Protein AF-A0ABD5WK29-F1 (afdb_monomer_lite)

Radius of gyration: 13.13 Å; chains: 1; bounding box: 28×24×34 Å

Foldseek 3Di:
DDKDKDQQCPPFLSQKMWMWDADPVGDIEIEIEFDFPNRDVVVVDDPRYDHQAYEYAAQDCRRCVCVVVNDDPVRYYDYDPRNVVNVPVVDDD

InterPro domains:
  IPR001279 Metallo-beta-lactamase [PF00753] (26-69)
  IPR036866 Ribonuclease Z/Hydroxyacylglutathione hydrolase-like [G3DSA:3.60.15.10] (3-93)
  IPR036866 Ribonuclease Z/Hydroxyacylglutathione hydrolase-like [SSF56281] (16-91)

Structure (mmCIF, N/CA/C/O backbone):
data_AF-A0ABD5WK29-F1
#
_entry.id   AF-A0ABD5WK29-F1
#
loop_
_atom_site.group_PDB
_atom_site.id
_atom_site.type_symbol
_atom_site.label_atom_id
_atom_site.label_alt_id
_atom_site.label_comp_id
_atom_site.label_asym_id
_atom_site.label_entity_id
_atom_site.label_seq_id
_atom_site.pdbx_PDB_ins_code
_atom_site.Cartn_x
_atom_site.Cartn_y
_atom_site.Cartn_z
_atom_site.occupancy
_atom_site.B_iso_or_equiv
_atom_site.auth_seq_id
_atom_site.auth_comp_id
_atom_site.auth_asym_id
_atom_site.auth_atom_id
_atom_site.pdbx_PDB_model_num
ATOM 1 N N . MET A 1 1 ? -6.409 14.266 14.591 1.00 86.00 1 MET A N 1
ATOM 2 C CA . MET A 1 1 ? -5.798 13.579 13.445 1.00 86.00 1 MET A CA 1
ATOM 3 C C . MET A 1 1 ? -4.413 13.172 13.862 1.00 86.00 1 MET A C 1
ATOM 5 O O . MET A 1 1 ? -3.621 14.036 14.228 1.00 86.00 1 MET A O 1
ATOM 9 N N . ASP A 1 2 ? -4.164 11.878 13.841 1.00 95.81 2 ASP A N 1
ATOM 10 C CA . ASP A 1 2 ? -2.870 11.279 14.121 1.00 95.81 2 ASP A CA 1
ATOM 11 C C . ASP A 1 2 ? -2.527 10.263 13.029 1.00 95.81 2 ASP A C 1
ATOM 13 O O . ASP A 1 2 ? -3.376 9.890 12.213 1.00 95.81 2 ASP A O 1
ATOM 17 N N . VAL A 1 3 ? -1.245 9.912 12.957 1.00 96.88 3 VAL A N 1
ATOM 18 C CA . VAL A 1 3 ? -0.709 9.021 11.930 1.00 96.88 3 VAL A CA 1
ATOM 19 C C . VAL A 1 3 ? 0.090 7.927 12.611 1.00 96.88 3 VAL A C 1
ATOM 21 O O . VAL A 1 3 ? 0.980 8.221 13.413 1.00 96.88 3 VAL A O 1
ATOM 24 N N . SER A 1 4 ? -0.200 6.680 12.260 1.00 97.69 4 SER A N 1
ATOM 25 C CA . SER A 1 4 ? 0.594 5.521 12.656 1.00 97.69 4 SER A CA 1
ATOM 26 C C . SER A 1 4 ? 1.186 4.829 11.428 1.00 97.69 4 SER A C 1
ATOM 28 O O . SER A 1 4 ? 0.721 5.014 10.300 1.00 97.69 4 SER A O 1
ATOM 30 N N . TYR A 1 5 ? 2.262 4.071 11.640 1.00 97.06 5 TYR A N 1
ATOM 31 C CA . TYR A 1 5 ? 2.920 3.306 10.588 1.00 97.06 5 TYR A CA 1
ATOM 32 C C . TYR A 1 5 ? 3.199 1.879 11.052 1.00 97.06 5 TYR A C 1
ATOM 34 O O . TYR A 1 5 ? 3.420 1.624 12.237 1.00 97.06 5 TYR A O 1
ATOM 42 N N . GLN A 1 6 ? 3.218 0.960 10.094 1.00 97.06 6 GLN A N 1
ATOM 43 C CA . GLN A 1 6 ? 3.581 -0.435 10.285 1.00 97.06 6 GLN A CA 1
ATOM 44 C C . GLN A 1 6 ? 4.413 -0.894 9.092 1.00 97.06 6 GLN A C 1
ATOM 46 O O . GLN A 1 6 ? 3.975 -0.773 7.950 1.00 97.06 6 GLN A O 1
ATOM 51 N N . ASN A 1 7 ? 5.596 -1.452 9.339 1.00 97.12 7 ASN A N 1
ATOM 52 C CA . ASN A 1 7 ? 6.363 -2.092 8.274 1.00 97.12 7 ASN A CA 1
ATOM 53 C C . ASN A 1 7 ? 5.601 -3.333 7.794 1.00 97.12 7 ASN A C 1
ATOM 55 O O . ASN A 1 7 ? 5.248 -4.198 8.598 1.00 97.12 7 ASN A O 1
ATOM 59 N N . ALA A 1 8 ? 5.353 -3.410 6.491 1.00 96.69 8 ALA A N 1
ATOM 60 C CA . ALA A 1 8 ? 4.483 -4.414 5.888 1.00 96.69 8 ALA A CA 1
ATOM 61 C C . ALA A 1 8 ? 5.222 -5.717 5.542 1.00 96.69 8 ALA A C 1
ATOM 63 O O . ALA A 1 8 ? 4.595 -6.764 5.443 1.00 96.69 8 ALA A O 1
ATOM 64 N N . ASN A 1 9 ? 6.550 -5.672 5.393 1.00 95.12 9 ASN A N 1
ATOM 65 C CA . ASN A 1 9 ? 7.354 -6.821 4.976 1.00 95.12 9 ASN A CA 1
ATOM 66 C C . ASN A 1 9 ? 8.739 -6.882 5.650 1.00 95.12 9 ASN A C 1
ATOM 68 O O . ASN A 1 9 ? 9.761 -7.078 4.993 1.00 95.12 9 ASN A O 1
ATOM 72 N N . VAL A 1 10 ? 8.793 -6.745 6.981 1.00 92.50 10 VAL A N 1
ATOM 73 C CA . VAL A 1 10 ? 10.051 -6.683 7.768 1.00 92.50 10 VAL A CA 1
ATOM 74 C C . VAL A 1 10 ? 11.027 -7.828 7.465 1.00 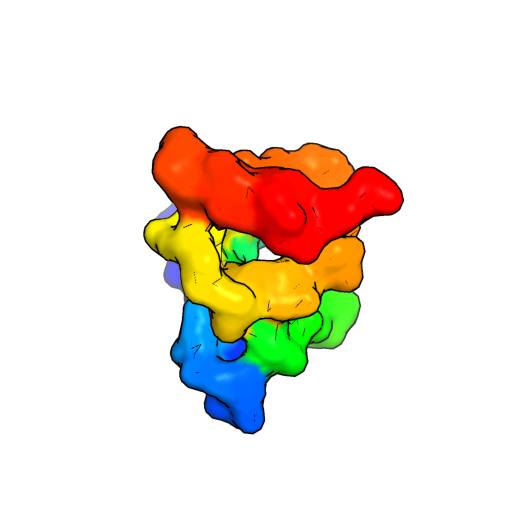92.50 10 VAL A C 1
ATOM 76 O O . VAL A 1 10 ? 12.241 -7.637 7.497 1.00 92.50 10 VAL A O 1
ATOM 79 N N . TYR A 1 11 ? 10.506 -9.016 7.159 1.00 91.31 11 TYR A N 1
ATOM 80 C CA . TYR A 1 11 ? 11.302 -10.218 6.899 1.00 91.31 11 TYR A CA 1
ATOM 81 C C . TYR A 1 11 ? 11.530 -10.511 5.408 1.00 91.31 11 TYR A C 1
ATOM 83 O O . TYR A 1 11 ? 12.175 -11.505 5.084 1.00 91.31 11 TYR A O 1
ATOM 91 N N . ALA A 1 12 ? 11.022 -9.663 4.510 1.00 88.94 12 ALA A N 1
ATOM 92 C CA . ALA A 1 12 ? 11.030 -9.869 3.062 1.00 88.94 12 ALA A CA 1
ATOM 93 C C . ALA A 1 12 ? 11.393 -8.576 2.305 1.00 88.94 12 ALA A C 1
ATOM 95 O O . ALA A 1 12 ? 10.709 -8.184 1.372 1.00 88.94 12 ALA A O 1
ATOM 96 N N . GLY A 1 13 ? 12.464 -7.902 2.738 1.00 82.12 13 GLY A N 1
ATOM 97 C CA . GLY A 1 13 ? 12.997 -6.689 2.095 1.00 82.12 13 GLY A CA 1
ATOM 98 C C . GLY A 1 13 ? 12.827 -5.418 2.929 1.00 82.12 13 GLY A C 1
ATOM 99 O O . GLY A 1 13 ? 13.702 -4.557 2.909 1.00 82.12 13 GLY A O 1
ATOM 100 N N . ASN A 1 14 ? 11.785 -5.352 3.770 1.00 86.75 14 ASN A N 1
ATOM 101 C CA . ASN A 1 14 ? 11.487 -4.222 4.663 1.00 86.75 14 ASN A CA 1
ATOM 102 C C . ASN A 1 14 ? 11.441 -2.867 3.928 1.00 86.75 14 ASN A C 1
ATOM 104 O O . ASN A 1 14 ? 11.967 -1.855 4.395 1.00 86.75 14 ASN A O 1
ATOM 108 N N . GLU A 1 15 ? 10.813 -2.878 2.763 1.00 91.44 15 GLU A N 1
ATOM 109 C CA . GLU A 1 15 ? 10.706 -1.750 1.837 1.00 91.44 15 GLU A CA 1
ATOM 110 C C . GLU A 1 15 ? 9.271 -1.239 1.690 1.00 91.44 15 GLU A C 1
ATOM 112 O O . GLU A 1 15 ? 9.046 -0.197 1.084 1.00 91.44 15 GLU A O 1
ATOM 117 N N . SER A 1 16 ? 8.305 -1.928 2.304 1.00 97.94 16 SER A N 1
ATOM 118 C CA . SER A 1 16 ? 6.897 -1.553 2.277 1.00 97.94 16 SER A CA 1
ATOM 119 C C . SER A 1 16 ? 6.393 -1.143 3.654 1.00 97.94 16 SER A C 1
ATOM 121 O O . SER A 1 16 ? 6.741 -1.733 4.679 1.00 97.94 16 SER A O 1
ATOM 123 N N . THR A 1 17 ? 5.561 -0.106 3.690 1.00 98.25 17 THR A N 1
ATOM 124 C CA . THR A 1 17 ? 5.018 0.466 4.929 1.00 98.25 17 THR A CA 1
ATOM 125 C C . THR A 1 17 ? 3.543 0.774 4.760 1.00 98.25 17 THR A C 1
ATOM 127 O O . THR A 1 17 ? 3.150 1.449 3.818 1.00 98.25 17 THR A O 1
ATOM 130 N N . LEU A 1 18 ? 2.721 0.339 5.706 1.00 98.19 18 LEU A N 1
ATOM 131 C CA . LEU A 1 18 ? 1.325 0.728 5.794 1.00 98.19 18 LEU A CA 1
ATOM 132 C C . LEU A 1 18 ? 1.190 1.941 6.718 1.00 98.19 18 LEU A C 1
ATOM 134 O O . LEU A 1 18 ? 1.560 1.881 7.892 1.00 98.19 18 LEU A O 1
ATOM 138 N N . LEU A 1 19 ? 0.663 3.038 6.184 1.00 98.38 19 LEU A N 1
ATOM 139 C CA . LEU A 1 19 ? 0.318 4.241 6.931 1.00 98.38 19 LEU A CA 1
ATOM 140 C C . LEU A 1 19 ? -1.169 4.241 7.254 1.00 98.38 19 LEU A C 1
ATOM 142 O O . LEU A 1 19 ? -1.992 3.945 6.386 1.00 98.38 19 LEU A O 1
ATOM 146 N N . ARG A 1 20 ? -1.511 4.643 8.474 1.00 98.06 20 ARG A N 1
ATOM 147 C CA . ARG A 1 20 ? -2.894 4.837 8.910 1.00 98.06 20 ARG A CA 1
ATOM 148 C C . ARG A 1 20 ? -3.085 6.261 9.379 1.00 98.06 20 ARG A C 1
ATOM 150 O O . ARG A 1 20 ? -2.306 6.763 10.186 1.00 98.06 20 ARG A O 1
ATOM 157 N N . PHE A 1 21 ? -4.123 6.900 8.866 1.00 97.00 21 PHE A N 1
ATOM 158 C CA . PHE A 1 21 ? -4.520 8.252 9.222 1.00 97.00 21 PHE A CA 1
ATOM 159 C C . PHE A 1 21 ? -5.826 8.173 9.996 1.00 97.00 21 PHE A C 1
ATOM 161 O O . PHE A 1 21 ? -6.868 7.862 9.419 1.00 97.00 21 PHE A O 1
ATOM 168 N N . HIS A 1 22 ? -5.763 8.461 11.291 1.00 95.69 22 HIS A N 1
ATOM 169 C CA . HIS A 1 22 ? -6.911 8.388 12.183 1.00 95.69 22 HIS A CA 1
ATOM 170 C C . HIS A 1 22 ? -7.529 9.780 12.322 1.00 95.69 22 HIS A C 1
ATOM 172 O O . HIS A 1 22 ? -6.862 10.750 12.706 1.00 95.69 22 HIS A O 1
ATOM 178 N N . THR A 1 23 ? -8.804 9.918 11.970 1.00 92.69 23 THR A N 1
ATOM 179 C CA . THR A 1 23 ? -9.550 11.174 12.091 1.00 92.69 23 THR A CA 1
ATOM 180 C C . THR A 1 23 ? -10.346 11.215 13.391 1.00 92.69 23 THR A C 1
ATOM 182 O O . THR A 1 23 ? -10.647 10.203 14.016 1.00 92.69 23 THR A O 1
ATOM 185 N N . ASN A 1 24 ? -10.706 12.425 13.827 1.00 91.94 24 ASN A N 1
ATOM 186 C CA . ASN A 1 24 ? -11.405 12.617 15.102 1.00 91.94 24 ASN A CA 1
ATOM 187 C C . ASN A 1 24 ? -12.831 12.031 15.106 1.00 91.94 24 ASN A C 1
ATOM 189 O O . ASN A 1 24 ? -13.418 11.886 16.174 1.00 91.94 24 ASN A O 1
ATOM 193 N N . ASP A 1 25 ? -13.395 11.745 13.931 1.00 92.19 25 ASP A N 1
ATOM 194 C CA . ASP A 1 25 ? -14.714 11.125 13.764 1.00 92.19 25 ASP A CA 1
ATOM 195 C C . ASP A 1 25 ? -14.670 9.585 13.775 1.00 92.19 25 ASP A C 1
ATOM 197 O O . ASP A 1 25 ? -15.708 8.949 13.613 1.00 92.19 25 ASP A O 1
ATOM 201 N N . GLY A 1 26 ? -13.494 8.989 14.004 1.00 89.50 26 GLY A N 1
ATOM 202 C CA . GLY A 1 26 ? -13.300 7.540 14.076 1.00 89.50 26 GLY A CA 1
ATOM 203 C C . GLY A 1 26 ? -12.996 6.871 12.736 1.00 89.50 26 GLY A C 1
ATOM 204 O O . GLY A 1 26 ? -12.784 5.663 12.709 1.00 89.50 26 GLY A O 1
ATOM 205 N N . THR A 1 27 ? -12.938 7.623 11.634 1.00 91.62 27 THR A N 1
ATOM 206 C CA . THR A 1 27 ? -12.535 7.073 10.333 1.00 91.62 27 THR A CA 1
ATOM 207 C C . THR A 1 27 ? -11.026 6.799 10.311 1.00 91.62 27 THR A C 1
ATOM 209 O O . THR A 1 27 ? -10.224 7.604 10.790 1.00 91.62 27 THR A O 1
ATOM 212 N N . THR A 1 28 ? -10.624 5.676 9.713 1.00 95.56 28 THR A N 1
ATOM 213 C CA . THR A 1 28 ? -9.212 5.362 9.457 1.00 95.56 28 THR A CA 1
ATOM 214 C C . THR A 1 28 ? -8.989 5.216 7.962 1.00 95.56 28 THR A C 1
ATOM 216 O O . THR A 1 28 ? -9.616 4.377 7.317 1.00 95.56 28 THR A O 1
ATOM 219 N N . ALA A 1 29 ? -8.094 6.036 7.409 1.00 95.19 29 ALA A N 1
ATOM 220 C CA . ALA A 1 29 ? -7.640 5.875 6.035 1.00 95.19 29 ALA A CA 1
ATOM 221 C C . ALA A 1 29 ? -6.300 5.132 6.002 1.00 95.19 29 ALA A C 1
ATOM 223 O O . ALA A 1 29 ? -5.357 5.548 6.679 1.00 95.19 29 ALA A O 1
ATOM 224 N N . CYS A 1 30 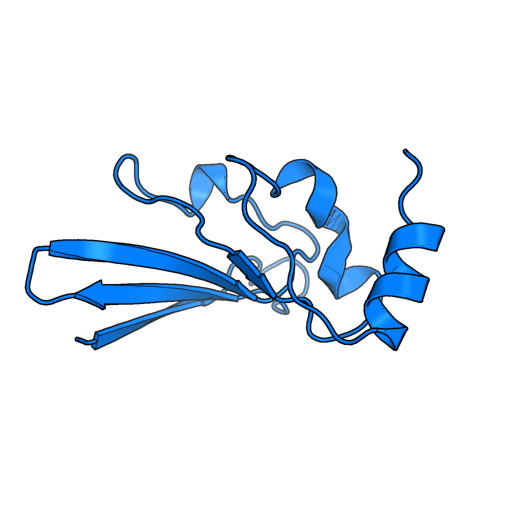? -6.199 4.069 5.205 1.00 97.44 30 CYS A N 1
ATOM 225 C CA . CYS A 1 30 ? -4.988 3.267 5.071 1.00 97.44 30 CYS A CA 1
ATOM 226 C C . CYS A 1 30 ? -4.320 3.498 3.715 1.00 97.44 30 CYS A C 1
ATOM 228 O O . CYS A 1 30 ? -4.948 3.372 2.663 1.00 97.44 30 CYS A O 1
ATOM 230 N N . ILE A 1 31 ? -3.028 3.808 3.731 1.00 98.06 31 ILE A N 1
ATOM 231 C CA . ILE A 1 31 ? -2.219 4.007 2.529 1.00 98.06 31 ILE A CA 1
ATOM 232 C C . ILE A 1 31 ? -1.027 3.063 2.584 1.00 98.06 31 ILE A C 1
ATOM 234 O O . ILE A 1 31 ? -0.218 3.143 3.507 1.00 98.06 31 ILE A O 1
ATOM 238 N N . LEU A 1 32 ? -0.899 2.197 1.584 1.00 98.44 32 LEU A N 1
ATOM 239 C CA . LEU A 1 32 ? 0.273 1.344 1.438 1.00 98.44 32 LEU A CA 1
ATOM 240 C C . LEU A 1 32 ? 1.362 2.093 0.657 1.00 98.44 32 LEU A C 1
ATOM 242 O O . LEU A 1 32 ? 1.112 2.613 -0.429 1.00 98.44 32 LEU A O 1
ATOM 246 N N . ILE A 1 33 ? 2.567 2.152 1.209 1.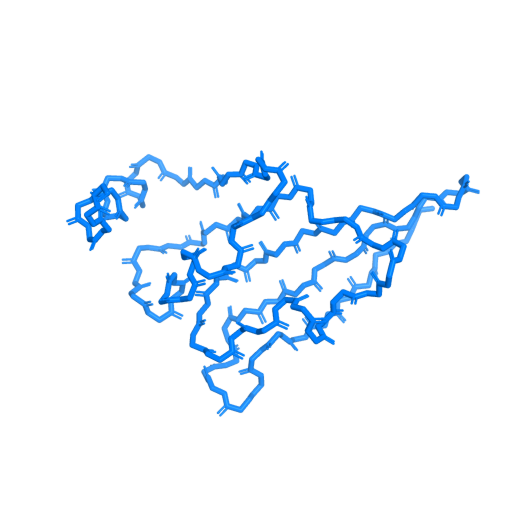00 98.50 33 ILE A N 1
ATOM 247 C CA . ILE A 1 33 ? 3.774 2.640 0.544 1.00 98.50 33 ILE A CA 1
ATOM 248 C C . ILE A 1 33 ? 4.553 1.422 0.071 1.00 98.50 33 ILE A C 1
ATOM 250 O O . ILE A 1 33 ? 5.031 0.661 0.910 1.00 98.50 33 ILE A O 1
ATOM 254 N N . ASP A 1 34 ? 4.670 1.281 -1.248 1.00 98.00 34 ASP A N 1
ATOM 255 C CA . ASP A 1 34 ? 5.218 0.128 -1.963 1.00 98.00 34 ASP A CA 1
ATOM 256 C C . ASP A 1 34 ? 4.507 -1.205 -1.652 1.00 98.00 34 ASP A C 1
ATOM 258 O O . ASP A 1 34 ? 3.959 -1.436 -0.578 1.00 98.00 34 ASP A O 1
ATOM 262 N N . ALA A 1 35 ? 4.499 -2.107 -2.627 1.00 96.81 35 ALA A N 1
ATOM 263 C CA . ALA A 1 35 ? 3.938 -3.452 -2.522 1.00 96.81 35 ALA A CA 1
ATOM 264 C C . ALA A 1 35 ? 5.026 -4.475 -2.865 1.00 96.81 35 ALA A C 1
ATOM 266 O O . ALA A 1 35 ? 4.983 -5.163 -3.889 1.00 96.81 35 ALA A O 1
ATOM 267 N N . GLY A 1 36 ? 6.064 -4.486 -2.033 1.00 96.12 36 GLY A N 1
ATOM 268 C CA . GLY A 1 36 ? 7.232 -5.331 -2.201 1.00 96.12 36 GLY A CA 1
ATOM 269 C C . GLY A 1 36 ? 6.984 -6.792 -1.867 1.00 96.12 36 GLY A C 1
ATOM 270 O O . GLY A 1 36 ? 5.847 -7.236 -1.716 1.00 96.12 36 GLY A O 1
ATOM 271 N N . ASP A 1 37 ? 8.052 -7.575 -1.777 1.00 96.06 37 ASP A N 1
ATOM 272 C CA . ASP A 1 37 ? 7.918 -9.002 -1.484 1.00 96.06 37 ASP A CA 1
ATOM 273 C C . ASP A 1 37 ? 7.305 -9.243 -0.097 1.00 96.06 37 ASP A C 1
ATOM 275 O O . ASP A 1 37 ? 7.563 -8.493 0.843 1.00 96.06 37 ASP A O 1
ATOM 279 N N . GLY A 1 38 ? 6.486 -10.286 0.039 1.00 95.38 38 GLY A N 1
ATOM 280 C CA . GLY A 1 38 ? 5.887 -10.689 1.314 1.00 95.38 38 GLY A CA 1
ATOM 281 C C . GLY A 1 38 ? 4.888 -9.710 1.947 1.00 95.38 38 GLY A C 1
ATOM 282 O O . GLY A 1 38 ? 4.545 -9.900 3.113 1.00 95.38 38 GLY A O 1
ATOM 283 N N . VAL A 1 39 ? 4.422 -8.680 1.231 1.00 97.38 39 VAL A N 1
ATOM 284 C CA . VAL A 1 39 ? 3.310 -7.839 1.701 1.00 97.38 39 VAL A CA 1
ATOM 285 C C . VAL A 1 39 ? 2.008 -8.636 1.618 1.00 97.38 39 VAL A C 1
ATOM 287 O O . VAL A 1 39 ? 1.589 -9.032 0.532 1.00 97.38 39 VAL A O 1
ATOM 290 N N . ASP A 1 40 ? 1.376 -8.841 2.774 1.00 95.94 40 ASP A N 1
ATOM 291 C CA . ASP A 1 40 ? 0.085 -9.520 2.922 1.00 95.94 40 ASP A CA 1
ATOM 292 C C . ASP A 1 40 ? -0.922 -8.574 3.579 1.00 95.94 40 ASP A C 1
ATOM 294 O O . ASP A 1 40 ? -1.014 -8.430 4.799 1.00 95.94 40 ASP A O 1
ATOM 298 N N . LEU A 1 41 ? -1.671 -7.882 2.736 1.00 96.06 41 LEU A N 1
ATOM 299 C CA . LEU A 1 41 ? -2.650 -6.907 3.162 1.00 96.06 41 LEU A CA 1
ATOM 300 C C . LEU A 1 41 ? -3.895 -7.517 3.832 1.00 96.06 41 LEU A C 1
ATOM 302 O O . LEU A 1 41 ? -4.595 -6.791 4.544 1.00 96.06 41 LEU A O 1
ATOM 306 N N . ASP A 1 42 ? -4.179 -8.805 3.639 1.00 94.44 42 ASP A N 1
ATOM 307 C CA . ASP A 1 42 ? -5.259 -9.503 4.350 1.00 94.44 42 ASP A CA 1
ATOM 308 C C . ASP A 1 42 ? -4.875 -9.759 5.812 1.00 94.44 42 ASP A C 1
ATOM 310 O O . ASP A 1 42 ? -5.721 -9.672 6.697 1.00 94.44 42 ASP A O 1
ATOM 314 N N . ALA A 1 43 ? -3.591 -9.996 6.086 1.00 95.19 43 ALA A N 1
ATOM 315 C CA . ALA A 1 43 ? -3.077 -10.104 7.450 1.00 95.19 43 ALA A CA 1
ATOM 316 C C . ALA A 1 43 ? -2.840 -8.742 8.131 1.00 95.19 43 ALA A C 1
ATOM 318 O O . ALA A 1 43 ? -2.801 -8.664 9.362 1.00 95.19 43 ALA A O 1
ATOM 319 N N . LEU A 1 44 ? -2.610 -7.680 7.349 1.00 95.94 44 LEU A N 1
ATOM 320 C CA . LEU A 1 44 ? -2.215 -6.369 7.874 1.00 95.94 44 LEU A CA 1
ATOM 321 C C . LEU A 1 44 ? -3.381 -5.429 8.176 1.00 95.94 44 LEU A C 1
ATOM 323 O O . LEU A 1 44 ? -3.233 -4.617 9.089 1.00 95.94 44 LEU A O 1
ATOM 327 N N . LEU A 1 45 ? -4.480 -5.474 7.414 1.00 95.69 45 LEU A N 1
ATOM 328 C CA . LEU A 1 45 ? -5.655 -4.642 7.693 1.00 95.69 45 LEU A CA 1
ATOM 329 C C . LEU A 1 45 ? -6.572 -5.313 8.711 1.00 95.69 45 LEU A C 1
ATOM 331 O O . LEU A 1 45 ? -6.792 -6.519 8.662 1.00 95.69 45 LEU A O 1
ATOM 335 N N . ALA A 1 46 ? -7.135 -4.509 9.610 1.00 93.62 46 ALA A N 1
ATOM 336 C CA . ALA A 1 46 ? -8.255 -4.948 10.431 1.00 93.62 46 ALA A CA 1
ATOM 337 C C . ALA A 1 46 ? -9.557 -5.020 9.607 1.00 93.62 46 ALA A C 1
ATOM 339 O O . ALA A 1 46 ? -9.668 -4.410 8.544 1.00 93.62 46 ALA A O 1
ATOM 340 N N . ASP A 1 47 ? -10.563 -5.730 10.126 1.00 90.88 47 ASP A N 1
ATOM 341 C CA . ASP A 1 47 ? -11.856 -5.943 9.454 1.00 90.88 47 ASP A CA 1
ATOM 342 C C . ASP A 1 47 ? -12.605 -4.637 9.110 1.00 90.88 47 ASP A C 1
ATOM 344 O O . ASP A 1 47 ? -13.447 -4.614 8.210 1.00 90.88 47 ASP A O 1
ATOM 348 N N . ASP A 1 48 ? -12.332 -3.551 9.836 1.00 90.38 48 ASP A N 1
ATOM 349 C CA . ASP A 1 48 ? -12.924 -2.224 9.648 1.00 90.38 48 ASP A CA 1
ATOM 350 C C . ASP A 1 48 ? -12.023 -1.249 8.868 1.00 90.38 48 ASP A C 1
ATOM 352 O O . ASP A 1 48 ? -12.412 -0.104 8.620 1.00 90.38 48 ASP A O 1
ATOM 356 N N . GLU A 1 49 ? -10.843 -1.695 8.436 1.00 93.31 49 GLU A N 1
ATOM 357 C CA . GLU A 1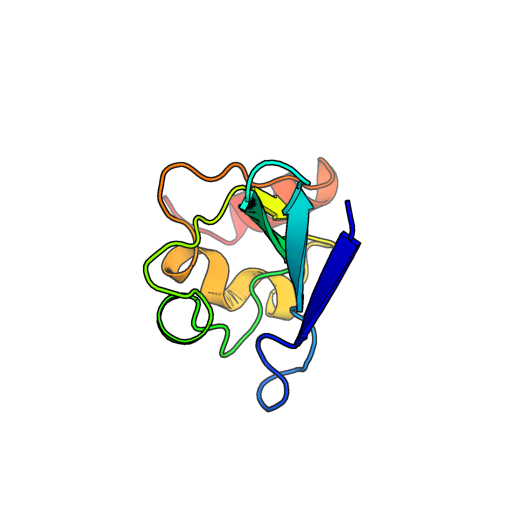 49 ? -9.890 -0.884 7.689 1.00 93.31 49 GLU A CA 1
ATOM 358 C C . GLU A 1 49 ? -10.015 -1.089 6.178 1.00 93.31 49 GLU A C 1
ATOM 360 O O . GLU A 1 49 ? -10.118 -2.200 5.659 1.00 93.31 49 GLU A O 1
ATOM 365 N N . TYR A 1 50 ? -9.933 0.017 5.438 1.00 92.69 50 TYR A N 1
ATOM 366 C CA . TYR A 1 50 ? -9.990 0.014 3.980 1.00 92.69 50 TYR A CA 1
ATOM 367 C C . TYR A 1 50 ? -8.705 0.582 3.396 1.00 92.69 50 TYR A C 1
ATOM 369 O O . TYR A 1 50 ? -8.230 1.635 3.817 1.00 92.69 50 TYR A O 1
ATOM 377 N N . LEU A 1 51 ? -8.165 -0.090 2.375 1.00 97.12 51 LEU A N 1
ATOM 378 C CA . LEU A 1 51 ? -7.071 0.455 1.579 1.00 97.12 51 LEU A CA 1
ATOM 379 C C . LEU A 1 51 ? -7.588 1.611 0.713 1.00 97.12 51 LEU A C 1
ATOM 381 O O . LEU A 1 51 ? -8.426 1.407 -0.164 1.00 97.12 51 LEU A O 1
ATOM 385 N N . ASN A 1 52 ? -7.069 2.814 0.940 1.00 96.81 52 ASN A N 1
ATOM 386 C CA . ASN A 1 52 ? -7.456 4.018 0.209 1.00 96.81 52 ASN A CA 1
ATOM 387 C C . ASN A 1 52 ? -6.548 4.321 -0.978 1.00 96.81 52 ASN A C 1
ATOM 389 O O . ASN A 1 52 ? -7.003 4.966 -1.917 1.00 96.81 52 ASN A O 1
ATOM 393 N N . ALA A 1 53 ? -5.278 3.920 -0.928 1.00 98.12 53 ALA A N 1
ATOM 394 C CA . ALA A 1 53 ? -4.328 4.114 -2.017 1.00 98.12 53 ALA A CA 1
ATOM 395 C C . ALA A 1 53 ? -3.082 3.241 -1.840 1.00 98.12 53 ALA A C 1
ATOM 397 O O . ALA A 1 53 ? -2.733 2.858 -0.719 1.00 98.12 53 ALA A O 1
ATOM 398 N N . ILE A 1 54 ? -2.377 3.019 -2.948 1.00 98.38 54 ILE A N 1
ATOM 399 C CA . ILE A 1 54 ? -0.998 2.525 -2.958 1.00 98.38 54 ILE A CA 1
ATOM 400 C C . ILE A 1 54 ? -0.107 3.611 -3.562 1.00 98.38 54 ILE A C 1
ATOM 402 O O . ILE A 1 54 ? -0.436 4.175 -4.605 1.00 98.38 54 ILE A O 1
ATOM 406 N N . LEU A 1 55 ? 1.015 3.928 -2.923 1.00 98.44 55 LEU A N 1
ATOM 407 C CA . LEU A 1 55 ? 2.028 4.833 -3.464 1.00 98.44 55 LEU A CA 1
ATOM 408 C C . LEU A 1 55 ? 3.260 4.017 -3.825 1.00 98.44 55 LEU A C 1
ATOM 410 O O . LEU A 1 55 ? 3.849 3.400 -2.943 1.00 98.44 55 LEU A O 1
ATOM 414 N N . LEU A 1 56 ? 3.668 4.057 -5.093 1.00 98.25 56 LEU A N 1
ATOM 415 C CA . LEU A 1 56 ? 4.928 3.449 -5.520 1.00 98.25 56 LEU A CA 1
ATOM 416 C C . LEU A 1 56 ? 6.026 4.504 -5.542 1.00 98.25 56 LEU A C 1
ATOM 418 O O . LEU A 1 56 ? 5.930 5.491 -6.285 1.00 98.25 56 LEU A O 1
ATOM 422 N N . THR A 1 57 ? 7.075 4.282 -4.756 1.00 97.75 57 THR A N 1
ATOM 423 C CA . THR A 1 57 ? 8.200 5.208 -4.616 1.00 97.75 57 THR A CA 1
ATOM 424 C C . THR A 1 57 ? 9.059 5.239 -5.880 1.00 97.75 57 THR A C 1
ATOM 426 O O . THR A 1 57 ? 9.462 6.319 -6.315 1.00 97.75 57 THR A O 1
ATOM 429 N N . HIS A 1 58 ? 9.303 4.081 -6.507 1.00 97.31 58 HIS A N 1
ATOM 430 C CA . HIS A 1 58 ? 10.045 3.945 -7.763 1.00 97.31 58 HIS A CA 1
ATOM 431 C C . HIS A 1 58 ? 9.819 2.579 -8.445 1.00 97.31 58 HIS A C 1
ATOM 433 O O . HIS A 1 58 ? 9.102 1.725 -7.939 1.00 97.31 58 HIS A O 1
ATOM 439 N N . GLY A 1 59 ? 10.392 2.394 -9.640 1.00 95.50 59 GLY A N 1
ATOM 440 C CA . GLY A 1 59 ? 10.103 1.265 -10.537 1.00 95.50 59 GLY A CA 1
ATOM 441 C C . GLY A 1 59 ? 10.992 0.029 -10.382 1.00 95.50 59 GLY A C 1
ATOM 442 O O . GLY A 1 59 ? 11.195 -0.675 -11.371 1.00 95.50 59 GLY A O 1
ATOM 443 N N . HIS A 1 60 ? 11.552 -0.244 -9.203 1.00 95.88 60 HIS A N 1
ATOM 444 C CA . HIS A 1 60 ? 12.252 -1.512 -8.974 1.00 95.88 60 HIS A CA 1
ATOM 445 C C . HIS A 1 60 ? 11.278 -2.606 -8.519 1.00 95.88 60 HIS A C 1
ATOM 447 O O . HIS A 1 60 ? 10.314 -2.338 -7.809 1.00 95.88 60 HIS A O 1
ATOM 453 N N . ILE A 1 61 ? 11.496 -3.837 -8.994 1.00 94.38 61 ILE A N 1
ATOM 454 C CA . ILE A 1 61 ? 10.546 -4.951 -8.832 1.00 94.38 61 ILE A CA 1
ATOM 455 C C . ILE A 1 61 ? 10.288 -5.322 -7.371 1.00 94.38 61 ILE A C 1
ATOM 457 O O . ILE A 1 61 ? 9.189 -5.730 -7.026 1.00 94.38 61 ILE A O 1
ATOM 461 N N . ASP A 1 62 ? 11.281 -5.163 -6.512 1.00 94.31 62 ASP A N 1
ATOM 462 C CA . ASP A 1 62 ? 11.195 -5.313 -5.061 1.00 94.31 62 ASP A CA 1
ATOM 463 C C . ASP A 1 62 ? 10.228 -4.317 -4.395 1.00 94.31 62 ASP A C 1
ATOM 465 O O . ASP A 1 62 ? 9.776 -4.587 -3.295 1.00 94.31 62 ASP A O 1
ATOM 469 N N . HIS A 1 63 ? 9.767 -3.272 -5.092 1.00 96.81 63 HIS A N 1
ATOM 470 C CA . HIS A 1 63 ? 8.755 -2.328 -4.593 1.00 96.81 63 HIS A CA 1
ATOM 471 C C . HIS A 1 63 ? 7.330 -2.566 -5.122 1.00 96.81 63 HIS A C 1
ATOM 473 O O . HIS A 1 63 ? 6.393 -1.917 -4.660 1.00 96.81 63 HIS A O 1
ATOM 479 N N . TYR A 1 64 ? 7.126 -3.467 -6.088 1.00 95.69 64 TYR A N 1
ATOM 480 C CA . TYR A 1 64 ? 5.789 -3.751 -6.642 1.00 95.69 64 TYR A CA 1
ATOM 481 C C . TYR A 1 64 ? 5.525 -5.238 -6.912 1.00 95.69 64 TYR A C 1
ATOM 483 O O . TYR A 1 64 ? 4.543 -5.583 -7.572 1.00 95.69 64 TYR A O 1
ATOM 491 N N . ARG A 1 65 ? 6.384 -6.133 -6.413 1.00 94.94 65 ARG A N 1
ATOM 492 C CA . ARG A 1 65 ? 6.315 -7.580 -6.660 1.00 94.94 65 ARG A CA 1
ATOM 493 C C . ARG A 1 65 ? 4.954 -8.184 -6.329 1.00 94.94 65 ARG A C 1
ATOM 495 O O . ARG A 1 65 ? 4.504 -9.056 -7.061 1.00 94.94 65 ARG A O 1
ATOM 502 N N . THR A 1 66 ? 4.322 -7.724 -5.254 1.00 95.62 66 THR A N 1
ATOM 503 C CA . THR A 1 66 ? 3.027 -8.227 -4.774 1.00 95.62 66 THR A CA 1
ATOM 504 C C . THR A 1 66 ? 1.896 -7.237 -5.056 1.00 95.62 66 THR A C 1
ATOM 506 O O . THR A 1 66 ? 0.805 -7.352 -4.504 1.00 95.62 66 THR A O 1
ATOM 509 N N . LEU A 1 67 ? 2.119 -6.244 -5.926 1.00 95.00 67 LEU A N 1
ATOM 510 C CA . LEU A 1 67 ? 1.124 -5.217 -6.235 1.00 95.00 67 LEU A CA 1
ATOM 511 C C . LEU A 1 67 ? -0.191 -5.827 -6.736 1.00 95.00 67 LEU A C 1
ATOM 513 O O . LEU A 1 67 ? -1.252 -5.429 -6.271 1.00 95.00 67 LEU A O 1
ATOM 517 N N . GLY A 1 68 ? -0.121 -6.818 -7.630 1.00 92.25 68 GLY A N 1
ATOM 518 C CA . GLY A 1 68 ? -1.307 -7.498 -8.166 1.00 92.25 68 GLY A CA 1
ATOM 519 C C . GLY A 1 68 ? -2.147 -8.210 -7.101 1.00 92.25 68 GLY A C 1
ATOM 520 O O . GLY A 1 68 ? -3.369 -8.218 -7.208 1.00 92.25 68 GLY A O 1
ATOM 521 N N . ASP A 1 69 ? -1.508 -8.732 -6.052 1.00 93.00 69 ASP A N 1
ATOM 522 C CA . ASP A 1 69 ? -2.182 -9.435 -4.954 1.00 93.00 69 ASP A CA 1
ATOM 523 C C . ASP A 1 69 ? -2.785 -8.462 -3.926 1.00 93.00 69 ASP A C 1
ATOM 525 O O . ASP A 1 69 ? -3.754 -8.779 -3.242 1.00 93.00 69 ASP A O 1
ATOM 529 N N . ASN A 1 70 ? -2.217 -7.257 -3.818 1.00 94.38 70 ASN A N 1
ATOM 530 C CA . ASN A 1 70 ? -2.564 -6.277 -2.788 1.00 94.38 70 ASN A CA 1
ATOM 531 C C . ASN A 1 70 ? -3.503 -5.157 -3.285 1.00 94.38 70 ASN A C 1
ATOM 533 O O . ASN A 1 70 ? -4.113 -4.451 -2.475 1.00 94.38 70 ASN A O 1
ATOM 537 N N . VAL A 1 71 ? -3.651 -4.967 -4.600 1.00 92.62 71 VAL A N 1
ATOM 538 C CA . VAL A 1 71 ? -4.622 -4.014 -5.158 1.00 92.62 71 VAL A CA 1
ATOM 539 C C . VAL A 1 71 ? -6.039 -4.533 -4.933 1.00 92.62 71 VAL A C 1
ATOM 541 O O . VAL A 1 71 ? -6.429 -5.590 -5.418 1.00 92.62 71 VAL A O 1
ATOM 544 N N . ARG A 1 72 ? -6.852 -3.746 -4.226 1.0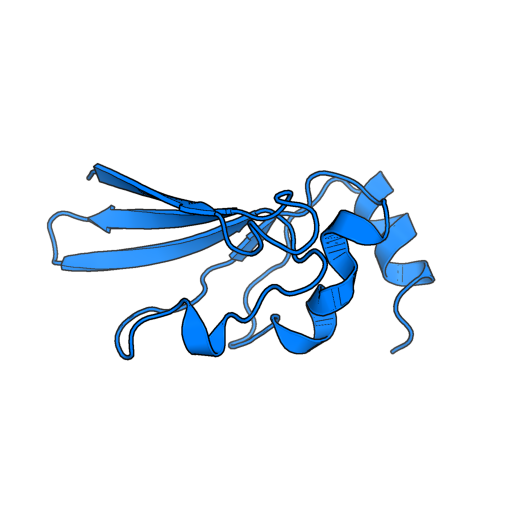0 90.88 72 ARG A N 1
ATOM 545 C CA . ARG A 1 72 ? -8.249 -4.079 -3.922 1.00 90.88 72 ARG A CA 1
ATOM 546 C C . ARG A 1 72 ? -9.123 -2.844 -3.841 1.00 90.88 72 ARG A C 1
ATOM 548 O O . ARG A 1 72 ? -8.632 -1.727 -3.713 1.00 90.88 72 ARG A O 1
ATOM 555 N N . HIS A 1 73 ? -10.433 -3.058 -3.935 1.00 86.31 73 HIS A N 1
ATOM 556 C CA . HIS A 1 73 ? -11.465 -2.023 -3.777 1.00 86.31 73 HIS A CA 1
ATOM 557 C C . HIS A 1 73 ? -11.302 -0.806 -4.706 1.00 86.31 73 HIS A C 1
ATOM 559 O O . HIS A 1 73 ? -11.721 0.296 -4.362 1.00 86.31 73 HIS A O 1
ATOM 565 N N . ASN A 1 74 ? -10.704 -1.002 -5.889 1.00 86.19 74 ASN A N 1
ATOM 566 C CA . ASN A 1 74 ? -10.338 0.077 -6.813 1.00 86.19 74 ASN A CA 1
ATOM 567 C C . ASN A 1 74 ? -9.449 1.156 -6.168 1.00 86.19 74 ASN A C 1
ATOM 569 O O . ASN A 1 74 ? -9.525 2.324 -6.556 1.00 86.19 74 ASN A O 1
ATOM 573 N N . ALA A 1 75 ? -8.625 0.784 -5.180 1.00 95.88 75 ALA A N 1
ATOM 574 C CA . ALA A 1 75 ? -7.664 1.695 -4.582 1.00 95.88 75 ALA A CA 1
ATOM 575 C C . ALA A 1 75 ? -6.739 2.250 -5.685 1.00 95.88 75 ALA A C 1
ATOM 577 O O . ALA A 1 75 ? -6.094 1.466 -6.389 1.00 95.88 75 ALA A O 1
ATOM 578 N N . PRO A 1 76 ? -6.675 3.580 -5.875 1.00 97.00 76 PRO A N 1
ATOM 579 C CA . PRO A 1 76 ? -5.791 4.177 -6.861 1.00 97.00 76 PRO A CA 1
ATOM 580 C C . PRO A 1 76 ? -4.325 3.916 -6.514 1.00 97.00 76 PRO A C 1
ATOM 582 O O . PRO A 1 76 ? -3.923 3.928 -5.347 1.00 97.00 76 PRO A O 1
ATOM 585 N N . ILE A 1 77 ? -3.519 3.743 -7.559 1.00 97.56 77 ILE A N 1
ATOM 586 C CA . ILE A 1 77 ? -2.065 3.655 -7.459 1.00 97.56 77 ILE A CA 1
ATOM 587 C C . ILE A 1 77 ? -1.491 5.001 -7.893 1.00 97.56 77 ILE A C 1
ATOM 589 O O . ILE A 1 77 ? -1.693 5.439 -9.027 1.00 97.56 77 ILE A O 1
ATOM 593 N N . TYR A 1 78 ? -0.773 5.665 -6.993 1.00 98.38 78 TYR A N 1
ATOM 594 C CA . TYR A 1 78 ? -0.104 6.930 -7.270 1.00 98.38 78 TYR A CA 1
ATOM 595 C C . TYR A 1 78 ? 1.394 6.711 -7.434 1.00 98.38 78 TYR A C 1
ATOM 597 O O . TYR A 1 78 ? 2.057 6.124 -6.581 1.00 98.38 78 TYR A O 1
ATOM 605 N N . THR A 1 79 ? 1.950 7.219 -8.529 1.00 98.25 79 THR A N 1
ATOM 606 C CA . THR A 1 79 ? 3.393 7.197 -8.758 1.00 98.25 79 THR A CA 1
ATOM 607 C C . THR A 1 79 ? 3.813 8.252 -9.780 1.00 98.25 79 THR A C 1
ATOM 609 O O . THR A 1 79 ? 2.977 8.884 -10.429 1.00 98.25 79 THR A O 1
ATOM 612 N N . ALA A 1 80 ? 5.119 8.469 -9.923 1.00 98.31 80 ALA A N 1
ATOM 613 C CA . ALA A 1 80 ? 5.660 9.347 -10.951 1.00 98.31 80 ALA A CA 1
ATOM 614 C C . ALA A 1 80 ? 5.445 8.745 -12.358 1.00 98.31 80 ALA A C 1
ATOM 616 O O . ALA A 1 80 ? 5.556 7.528 -12.515 1.00 98.31 80 ALA A O 1
ATOM 617 N N . PRO A 1 81 ? 5.247 9.560 -13.416 1.00 98.00 81 PRO A N 1
ATOM 618 C CA . PRO A 1 81 ? 5.010 9.049 -14.774 1.00 98.00 81 PRO A CA 1
ATOM 619 C C . PRO A 1 81 ? 6.084 8.073 -15.287 1.00 98.00 81 PRO A C 1
ATOM 621 O O . PRO A 1 81 ? 5.777 7.104 -15.981 1.00 98.00 81 PRO A O 1
ATOM 624 N N . ALA A 1 82 ? 7.349 8.300 -14.916 1.00 97.06 82 ALA A N 1
ATOM 625 C CA . ALA A 1 82 ? 8.454 7.410 -15.273 1.00 97.06 82 ALA A CA 1
ATOM 626 C C . ALA A 1 82 ? 8.331 6.028 -14.607 1.00 97.06 82 ALA A C 1
ATOM 628 O O . ALA A 1 82 ? 8.563 5.015 -15.261 1.00 97.06 82 ALA A O 1
ATOM 629 N N . THR A 1 83 ? 7.923 5.981 -13.337 1.00 97.50 83 THR A N 1
ATOM 630 C CA . THR A 1 83 ? 7.659 4.730 -12.616 1.00 97.50 83 THR A CA 1
ATOM 631 C C . THR A 1 83 ? 6.453 4.0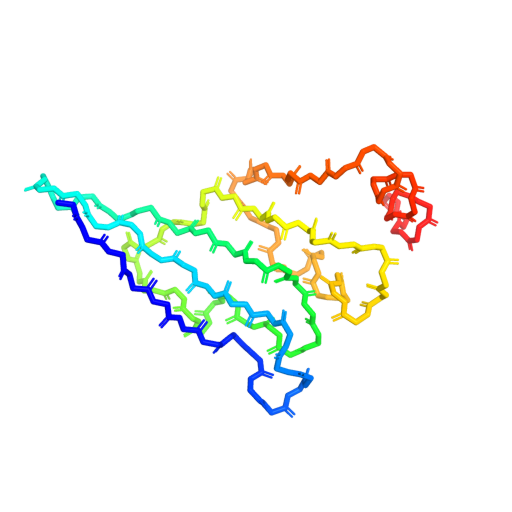03 -13.202 1.00 97.50 83 THR A C 1
ATOM 633 O O . THR A 1 83 ? 6.551 2.808 -13.456 1.00 97.50 83 THR A O 1
ATOM 636 N N . ALA A 1 84 ? 5.359 4.717 -13.500 1.00 96.44 84 ALA A N 1
ATOM 637 C CA . ALA A 1 84 ? 4.177 4.134 -14.145 1.00 96.44 84 ALA A CA 1
ATOM 638 C C . ALA A 1 84 ? 4.547 3.422 -15.455 1.00 96.44 84 ALA A C 1
ATOM 640 O O . ALA A 1 84 ? 4.234 2.250 -15.626 1.00 96.44 84 ALA A O 1
ATOM 641 N N . THR A 1 85 ? 5.344 4.077 -16.310 1.00 95.94 85 THR A N 1
ATOM 642 C CA . THR A 1 85 ? 5.821 3.490 -17.577 1.00 95.94 85 THR A CA 1
ATOM 643 C C . THR A 1 85 ? 6.598 2.182 -17.372 1.00 95.94 85 THR A C 1
ATOM 645 O O . THR A 1 85 ? 6.557 1.297 -18.225 1.00 95.94 85 THR A O 1
ATOM 648 N N . ILE A 1 86 ? 7.356 2.058 -16.277 1.00 94.94 86 ILE A N 1
ATOM 649 C CA . ILE A 1 86 ? 8.104 0.835 -15.957 1.00 94.94 86 ILE A CA 1
ATOM 650 C C . ILE A 1 86 ? 7.145 -0.263 -15.496 1.00 94.94 86 ILE A C 1
ATOM 652 O O . ILE A 1 86 ? 7.209 -1.378 -16.010 1.00 94.94 86 ILE A O 1
ATOM 656 N N . VAL A 1 87 ? 6.255 0.060 -14.558 1.00 93.31 87 VAL A N 1
ATOM 657 C CA . VAL A 1 87 ? 5.322 -0.897 -13.948 1.00 93.31 87 VAL A CA 1
ATOM 658 C C . VAL A 1 87 ? 4.330 -1.435 -14.981 1.00 93.31 87 VAL A C 1
ATOM 660 O O . VAL A 1 87 ? 4.165 -2.645 -15.076 1.00 93.31 87 VAL A O 1
ATOM 663 N N . GLU A 1 88 ? 3.761 -0.577 -15.831 1.00 92.94 88 GLU A N 1
ATOM 664 C CA . GLU A 1 88 ? 2.850 -0.967 -16.922 1.00 92.94 88 GLU A CA 1
ATOM 665 C C . GLU A 1 88 ? 3.504 -1.906 -17.946 1.00 92.94 88 GLU A C 1
ATOM 667 O O . GLU A 1 88 ? 2.832 -2.709 -18.581 1.00 92.94 88 GLU A O 1
ATOM 672 N N . ARG A 1 89 ? 4.827 -1.823 -18.131 1.00 91.88 89 ARG A N 1
ATOM 673 C CA . ARG A 1 89 ? 5.565 -2.756 -19.000 1.00 91.88 89 ARG A CA 1
ATOM 674 C C . ARG A 1 89 ? 5.898 -4.071 -18.309 1.00 91.88 89 ARG A C 1
ATOM 676 O O . ARG A 1 89 ? 6.117 -5.068 -18.993 1.00 91.88 89 ARG A O 1
ATOM 683 N N . ALA A 1 90 ? 6.037 -4.046 -16.987 1.00 88.94 90 ALA A N 1
ATOM 684 C CA . ALA A 1 90 ? 6.425 -5.200 -16.187 1.00 88.94 90 ALA A CA 1
ATOM 685 C C . ALA A 1 90 ? 5.226 -6.084 -15.823 1.00 88.94 90 ALA A C 1
ATOM 687 O O . ALA A 1 90 ? 5.388 -7.297 -15.695 1.00 88.94 90 ALA A O 1
ATOM 688 N N . LEU A 1 91 ? 4.043 -5.488 -15.666 1.00 82.19 91 LEU A N 1
ATOM 689 C CA . LEU A 1 91 ? 2.804 -6.183 -15.345 1.00 82.19 91 LEU A CA 1
ATOM 690 C C . LEU A 1 91 ? 1.994 -6.411 -16.633 1.00 82.19 91 LEU A C 1
ATOM 692 O O . LEU A 1 91 ? 1.552 -5.435 -17.237 1.00 82.19 91 LEU A O 1
ATOM 696 N N . PRO A 1 92 ? 1.823 -7.664 -17.095 1.00 63.72 92 PRO A N 1
ATOM 697 C CA . PRO A 1 92 ? 0.888 -7.962 -18.177 1.00 63.72 92 PRO A CA 1
ATOM 698 C C . PRO A 1 92 ? -0.564 -7.726 -17.722 1.00 63.72 92 PRO A C 1
ATOM 700 O O . PRO A 1 92 ? -0.850 -7.823 -16.529 1.00 63.72 92 PRO A O 1
ATOM 703 N N . GLU A 1 93 ? -1.447 -7.412 -18.680 1.00 58.94 93 GLU A N 1
ATOM 704 C CA . GLU A 1 93 ? -2.902 -7.252 -18.467 1.00 58.94 93 GLU A CA 1
ATOM 705 C C . GLU A 1 93 ? -3.575 -8.492 -17.858 1.00 58.94 93 GLU A C 1
ATOM 707 O O . GLU A 1 93 ? -3.203 -9.628 -18.245 1.00 58.94 93 GLU A O 1
#

Sequence (93 aa):
MDVSYQNANVYAGNESTLLRFHTNDGTTACILIDAGDGVDLDALLADDEYLNAILLTHGHIDHYRTLGDNVRHNAPIYTAPATATIVERALPE

Organism: NCBI:txid3034025

Secondary structure (DSSP, 8-state):
-EEEEEES-TTTTS--EEEEEE-TTS-EEEEEE---TT--HHHHS-TT-EEEEEE--SS-GGGTTTHHHH--TTPPEE--HHHHHHHHHHS--

pLDDT: mean 94.02, std 6.02, range [58.94, 98.5]